Protein AF-A0A813I6F4-F1 (afdb_monomer)

Foldseek 3Di:
DDYDDDDDDDDDDDDDDDDDPPDPPPQDQQPPPVVCLQVADQAQPPPRWGKWKDQDVPGFIFGRHDVRDTDHFAFDDLVVDDPVVLVVQLVSVVVSCVVRVAACDDPRHMWMWTDDPQWTAINVSTIGGPPPDDPPPPDDDD

Organism: Polarella glacialis (NCBI:txid89957)

Radius of gyration: 21.29 Å; Cα contacts (8 Å, |Δi|>4): 191; chains: 1; bounding box: 53×27×84 Å

Secondary structure (DSSP, 8-state):
---------------------------PPPPTTTT-TTTS-SB-TTT--BEEEESSTTSPEEESSTT--EE---BPPGGGS-HHHHHHHHHHHHHHHHHTT---SSTT--EEEEEETTEEEETTS-EEE-S-----------

Sequence (142 aa):
KGGGFGQGAGGKAGGGGGKTGGGKAAARPAPPPLDKPEELRPETRETGEQVAFQASTGTPWRLVGPDAAQFRWELQDRECVSDSEKREIREMLQAYAEEFKIPLRGENSVKLALRRGDFWVSYAGGISSTGRAVAVTRADLT

Structure (mmCIF, N/CA/C/O backbone):
data_AF-A0A813I6F4-F1
#
_entry.id   AF-A0A813I6F4-F1
#
loop_
_atom_site.group_PDB
_atom_site.id
_atom_site.type_symbol
_atom_site.label_atom_id
_atom_site.label_alt_id
_atom_site.label_comp_id
_atom_site.label_asym_id
_atom_site.label_entity_id
_atom_site.label_seq_id
_atom_site.pdbx_PDB_ins_code
_atom_site.Cartn_x
_atom_site.Cartn_y
_atom_site.Cartn_z
_atom_site.occupancy
_atom_site.B_iso_or_equiv
_atom_site.auth_seq_id
_atom_site.auth_comp_id
_atom_site.auth_asym_id
_atom_site.auth_atom_id
_atom_site.pdbx_PDB_model_num
ATOM 1 N N . LYS A 1 1 ? -4.138 9.709 -67.397 1.00 40.22 1 LYS A N 1
ATOM 2 C CA . LYS A 1 1 ? -3.540 8.661 -66.530 1.00 40.22 1 LYS A CA 1
ATOM 3 C C . LYS A 1 1 ? -3.872 9.068 -65.090 1.00 40.22 1 LYS A C 1
ATOM 5 O O . LYS A 1 1 ? -3.238 9.983 -64.599 1.00 40.22 1 LYS A O 1
ATOM 10 N N . GLY A 1 2 ? -5.094 8.802 -64.617 1.00 37.66 2 GLY A N 1
ATOM 11 C CA . GLY A 1 2 ? -5.497 7.588 -63.877 1.00 37.66 2 GLY A CA 1
ATOM 12 C C . GLY A 1 2 ? -5.235 7.854 -62.386 1.00 37.66 2 GLY A C 1
ATOM 13 O O . GLY A 1 2 ? -4.071 7.944 -62.034 1.00 37.66 2 GLY A O 1
ATOM 14 N N . GLY A 1 3 ? -6.216 8.285 -61.580 1.00 35.66 3 GLY A N 1
ATOM 15 C CA . GLY A 1 3 ? -7.227 7.463 -60.872 1.00 35.66 3 GLY A CA 1
ATOM 16 C C . GLY A 1 3 ? -6.705 7.172 -59.447 1.00 35.66 3 GLY A C 1
ATOM 17 O O . GLY A 1 3 ? -5.514 6.953 -59.310 1.00 35.66 3 GLY A O 1
ATOM 18 N N . GLY A 1 4 ? -7.428 7.178 -58.327 1.00 37.62 4 GLY A N 1
ATOM 19 C CA . GLY A 1 4 ? -8.819 7.418 -57.956 1.00 37.62 4 GLY A CA 1
ATOM 20 C C . GLY A 1 4 ? -8.985 7.093 -56.445 1.00 37.62 4 GLY A C 1
ATOM 21 O O . GLY A 1 4 ? -8.211 6.307 -55.918 1.00 37.62 4 GLY A O 1
ATOM 22 N N . PHE A 1 5 ? -9.982 7.722 -55.805 1.00 40.81 5 PHE A N 1
ATOM 23 C CA . PHE A 1 5 ? -10.860 7.288 -54.686 1.00 40.81 5 PHE A CA 1
ATOM 24 C C . PHE A 1 5 ? -10.350 6.759 -53.317 1.00 40.81 5 PHE A C 1
ATOM 26 O O . PHE A 1 5 ? -9.508 5.875 -53.232 1.00 40.81 5 PHE A O 1
ATOM 33 N N . GLY A 1 6 ? -11.060 7.204 -52.258 1.00 40.53 6 GLY A N 1
ATOM 34 C CA . GLY A 1 6 ? -11.239 6.537 -50.946 1.00 40.53 6 GLY A CA 1
ATOM 35 C C . GLY A 1 6 ? -11.025 7.487 -49.753 1.00 40.53 6 GLY A C 1
ATOM 36 O O . GLY A 1 6 ? -9.895 7.657 -49.325 1.00 40.53 6 GLY A O 1
ATOM 37 N N . GLN A 1 7 ? -11.978 8.310 -49.287 1.00 44.56 7 GLN A N 1
ATOM 38 C CA . GLN A 1 7 ? -13.154 7.996 -48.441 1.00 44.56 7 GLN A CA 1
ATOM 39 C C . GLN A 1 7 ? -12.896 7.001 -47.298 1.00 44.56 7 GLN A C 1
ATOM 41 O O . GLN A 1 7 ? -12.582 5.843 -47.543 1.00 44.56 7 GLN A O 1
ATOM 46 N N . GLY A 1 8 ? -13.126 7.449 -46.055 1.00 38.22 8 GLY A N 1
ATOM 47 C CA . GLY A 1 8 ? -13.191 6.572 -44.884 1.00 38.22 8 GLY A CA 1
ATOM 48 C C . GLY A 1 8 ? -13.137 7.301 -43.542 1.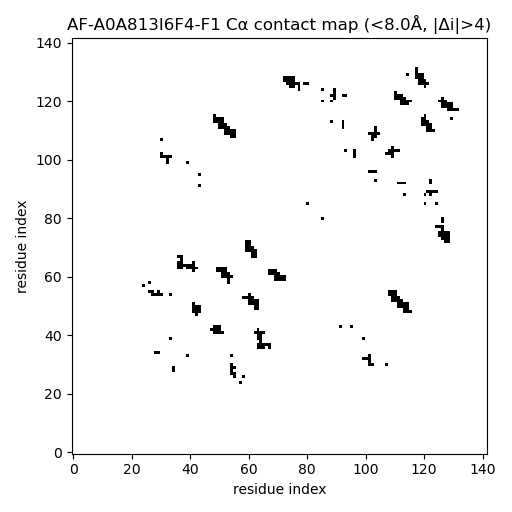00 38.22 8 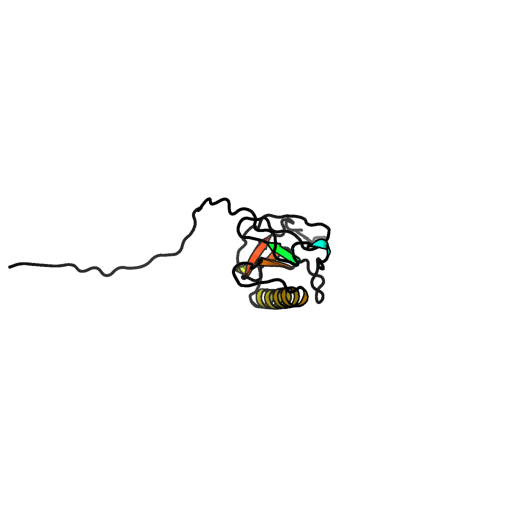GLY A C 1
ATOM 49 O O . GLY A 1 8 ? -12.122 7.257 -42.859 1.00 38.22 8 GLY A O 1
ATOM 50 N N . ALA A 1 9 ? -14.231 7.963 -43.161 1.00 47.91 9 ALA A N 1
ATOM 51 C CA . ALA A 1 9 ? -14.506 8.303 -41.767 1.00 47.91 9 ALA A CA 1
ATOM 52 C C . ALA A 1 9 ? -15.011 7.056 -41.011 1.00 47.91 9 ALA A C 1
ATOM 54 O O . ALA A 1 9 ? -15.763 6.260 -41.566 1.00 47.91 9 ALA A O 1
ATOM 55 N N . GLY A 1 10 ? -14.637 6.930 -39.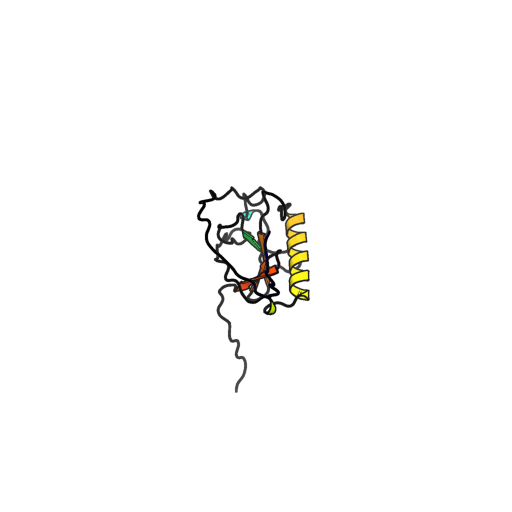737 1.00 36.81 10 GLY A N 1
ATOM 56 C CA . GLY A 1 10 ? -15.085 5.895 -38.794 1.00 36.81 10 GLY A CA 1
ATOM 57 C C . GLY A 1 10 ? -13.917 5.528 -37.875 1.00 36.81 10 GLY A C 1
ATOM 58 O O . GLY A 1 10 ? -12.834 5.246 -38.356 1.00 36.81 10 GLY A O 1
ATOM 59 N N . GLY A 1 11 ? -13.970 5.577 -36.550 1.00 34.66 11 GLY A N 1
ATOM 60 C CA . GLY A 1 11 ? -15.096 5.526 -35.640 1.00 34.66 11 GLY A CA 1
ATOM 61 C C . GLY A 1 11 ? -14.806 4.435 -34.606 1.00 34.66 11 GLY A C 1
ATOM 62 O O . GLY A 1 11 ? -14.935 3.266 -34.929 1.00 34.66 11 GLY A O 1
ATOM 63 N N . LYS A 1 12 ? -14.528 4.852 -33.361 1.00 40.44 12 LYS A N 1
ATOM 64 C CA . LYS A 1 12 ? -14.832 4.138 -32.101 1.00 40.44 12 LYS A CA 1
ATOM 65 C C . LYS A 1 12 ? -14.082 2.838 -31.725 1.00 40.44 12 LYS A C 1
ATOM 67 O O . LYS A 1 12 ? -13.586 2.094 -32.552 1.00 40.44 12 LYS A O 1
ATOM 72 N N . ALA A 1 13 ? -14.191 2.573 -30.413 1.00 37.22 13 ALA A N 1
ATOM 73 C CA . ALA A 1 13 ? -13.804 1.397 -29.616 1.00 37.22 13 ALA A CA 1
ATOM 74 C C . ALA A 1 13 ? -12.299 1.309 -29.305 1.00 37.22 13 ALA A C 1
ATOM 76 O O . ALA A 1 13 ? -11.469 1.270 -30.197 1.00 37.22 13 ALA A O 1
ATOM 77 N N . GLY A 1 14 ? -11.860 1.405 -28.048 1.00 33.97 14 GLY A N 1
ATOM 78 C CA . GLY A 1 14 ? -12.252 0.575 -26.900 1.00 33.97 14 GLY A CA 1
ATOM 79 C C . GLY A 1 14 ? -11.021 -0.289 -26.588 1.00 33.97 14 GLY A C 1
ATOM 80 O O . GLY A 1 14 ? -10.531 -0.984 -27.461 1.00 33.97 14 GLY A O 1
ATOM 81 N N . GLY A 1 15 ? -10.336 -0.133 -25.458 1.00 38.69 15 GLY A N 1
ATOM 82 C CA . GLY A 1 15 ? -10.828 -0.622 -24.176 1.00 38.69 15 GLY A CA 1
ATOM 83 C C . GLY A 1 15 ? -10.722 -2.150 -24.137 1.00 38.69 15 GLY A C 1
ATOM 84 O O . GLY A 1 15 ? -11.538 -2.828 -24.747 1.00 38.69 15 GLY A O 1
ATOM 85 N N . GLY A 1 16 ? -9.735 -2.673 -23.404 1.00 30.08 16 GLY A N 1
ATOM 86 C CA . GLY A 1 16 ? -9.524 -4.108 -23.173 1.00 30.08 16 GLY A CA 1
ATOM 87 C C . GLY A 1 16 ? -8.189 -4.580 -23.758 1.00 30.08 16 GLY A C 1
ATOM 88 O O . GLY A 1 16 ? -7.865 -4.293 -24.897 1.00 30.08 16 GLY A O 1
ATOM 89 N N . GLY A 1 17 ? -7.308 -5.261 -23.039 1.00 35.34 17 GLY A N 1
ATOM 90 C CA . GLY A 1 17 ? -7.547 -6.108 -21.884 1.00 35.34 17 GLY A CA 1
ATOM 91 C C . GLY A 1 17 ? -6.890 -7.452 -22.168 1.00 35.34 17 GLY A C 1
ATOM 92 O O . GLY A 1 17 ? -7.473 -8.278 -22.853 1.00 35.34 17 GLY A O 1
ATOM 93 N N . GLY A 1 18 ? -5.684 -7.633 -21.623 1.00 42.31 18 GLY A N 1
ATOM 94 C CA . GLY A 1 18 ? -5.067 -8.927 -21.334 1.00 42.31 18 GLY A CA 1
ATOM 95 C C . GLY A 1 18 ? -4.598 -9.774 -22.521 1.00 42.31 18 GLY A C 1
ATOM 96 O O . GLY A 1 18 ? -5.396 -10.228 -23.330 1.00 42.31 18 GLY A O 1
ATOM 97 N N . LYS A 1 19 ? -3.316 -10.159 -22.497 1.00 40.91 19 LYS A N 1
ATOM 98 C CA . LYS A 1 19 ? -2.939 -11.561 -22.241 1.00 40.91 19 LYS A CA 1
ATOM 99 C C . LYS A 1 19 ? -1.419 -11.752 -22.163 1.00 40.91 19 LYS A C 1
ATOM 101 O O . LYS A 1 19 ? -0.687 -11.526 -23.115 1.00 40.91 19 LYS A O 1
ATOM 106 N N . THR A 1 20 ? -0.996 -12.208 -20.983 1.00 41.06 20 THR A N 1
ATOM 107 C CA . THR A 1 20 ? -0.074 -13.342 -20.796 1.00 41.06 20 THR A CA 1
ATOM 108 C C . THR A 1 20 ? 1.199 -13.361 -21.644 1.00 41.06 20 THR A C 1
ATOM 110 O O . THR A 1 20 ? 1.359 -14.197 -22.528 1.00 41.06 20 THR A O 1
ATOM 113 N N . GLY A 1 21 ? 2.157 -12.509 -21.283 1.00 35.94 21 GLY A N 1
ATOM 114 C CA . GLY A 1 21 ? 3.573 -12.763 -21.535 1.00 35.94 21 GLY A CA 1
ATOM 115 C C . GLY A 1 21 ? 4.149 -13.578 -20.381 1.00 35.94 21 GLY A C 1
ATOM 116 O O . GLY A 1 21 ? 4.598 -13.016 -19.386 1.00 35.94 21 GLY A O 1
ATOM 117 N N . GLY A 1 22 ? 4.080 -14.905 -20.494 1.00 37.91 22 GLY A N 1
ATOM 118 C CA . GLY A 1 22 ? 4.741 -15.848 -19.597 1.00 37.91 22 GLY A CA 1
ATOM 119 C C . GLY A 1 22 ? 6.258 -15.772 -19.741 1.00 37.91 22 GLY A C 1
ATOM 120 O O . GLY A 1 22 ? 6.862 -16.590 -20.421 1.00 37.91 22 GLY A O 1
ATOM 121 N N . GLY A 1 23 ? 6.877 -14.797 -19.086 1.00 36.09 23 GLY A N 1
ATOM 122 C CA . GLY A 1 23 ? 8.268 -14.882 -18.672 1.00 36.09 23 GLY A CA 1
ATOM 123 C C . GLY A 1 23 ? 8.267 -15.189 -17.186 1.00 36.09 23 GLY A C 1
ATOM 124 O O . GLY A 1 23 ? 7.723 -14.406 -16.409 1.00 36.09 23 GLY A O 1
ATOM 125 N N . LYS A 1 24 ? 8.850 -16.319 -16.772 1.00 42.44 24 LYS A N 1
ATOM 126 C CA . LYS A 1 24 ? 9.261 -16.517 -15.377 1.00 42.44 24 LYS A CA 1
ATOM 127 C C . LYS A 1 24 ? 10.296 -15.434 -15.063 1.00 42.44 24 LYS A C 1
ATOM 129 O O . LYS A 1 24 ? 11.493 -15.672 -15.181 1.00 42.44 24 LYS A O 1
ATOM 134 N N . ALA A 1 25 ? 9.846 -14.228 -14.722 1.00 39.91 25 ALA A N 1
ATOM 135 C CA . ALA A 1 25 ? 10.686 -13.279 -14.028 1.00 39.91 25 ALA A CA 1
ATOM 136 C C . ALA A 1 25 ? 11.043 -13.989 -12.727 1.00 39.91 25 ALA A C 1
ATOM 138 O O . ALA A 1 25 ? 10.173 -14.216 -11.885 1.00 39.91 25 ALA A O 1
ATOM 139 N N . ALA A 1 26 ? 12.289 -14.461 -12.638 1.00 41.03 26 ALA A N 1
ATOM 140 C CA . ALA A 1 26 ? 12.855 -14.930 -11.388 1.00 41.03 26 ALA A CA 1
ATOM 141 C C . ALA A 1 26 ? 12.436 -13.918 -10.322 1.00 41.03 26 ALA A C 1
ATOM 143 O O . ALA A 1 26 ? 12.614 -12.717 -10.545 1.00 41.03 26 ALA A O 1
ATOM 144 N N . ALA A 1 27 ? 11.778 -14.391 -9.259 1.00 46.22 27 ALA A N 1
ATOM 145 C CA . ALA A 1 27 ? 11.341 -13.541 -8.165 1.00 46.22 27 ALA A CA 1
ATOM 146 C C . ALA A 1 27 ? 12.545 -12.691 -7.761 1.00 46.22 27 ALA A C 1
ATOM 148 O O . ALA A 1 27 ? 13.535 -13.226 -7.259 1.00 46.22 27 ALA A O 1
ATOM 149 N N . ARG A 1 28 ? 12.520 -11.398 -8.104 1.00 48.56 28 ARG A N 1
ATOM 150 C CA . ARG A 1 28 ? 13.612 -10.515 -7.724 1.00 48.56 28 ARG A CA 1
ATOM 151 C C . ARG A 1 28 ? 13.591 -10.475 -6.196 1.00 48.56 28 ARG A C 1
ATOM 153 O O . ARG A 1 28 ? 12.495 -10.359 -5.633 1.00 48.56 28 ARG A O 1
ATOM 160 N N . PRO A 1 29 ? 14.748 -10.636 -5.531 1.00 53.41 29 PRO A N 1
ATOM 161 C CA . PRO A 1 29 ? 14.811 -10.489 -4.085 1.00 53.41 29 PRO A CA 1
ATOM 162 C C . PRO A 1 29 ? 14.201 -9.135 -3.720 1.00 53.41 29 PRO A C 1
ATOM 164 O O . PRO A 1 29 ? 14.401 -8.147 -4.436 1.00 53.41 29 PRO A O 1
ATOM 167 N N . ALA A 1 30 ? 13.365 -9.124 -2.682 1.00 54.97 30 ALA A N 1
ATOM 168 C CA . ALA A 1 30 ? 12.702 -7.905 -2.253 1.00 54.97 30 ALA A CA 1
ATOM 169 C C . ALA A 1 30 ? 13.784 -6.860 -1.929 1.00 54.97 30 ALA A C 1
ATOM 171 O O . ALA A 1 30 ? 14.776 -7.202 -1.291 1.00 54.97 30 ALA A O 1
ATOM 172 N N . PRO A 1 31 ? 13.655 -5.609 -2.396 1.00 56.06 31 PRO A N 1
ATOM 173 C CA . PRO A 1 31 ? 14.670 -4.608 -2.117 1.00 56.06 31 PRO A CA 1
ATOM 174 C C . PRO A 1 31 ? 14.764 -4.389 -0.600 1.00 56.06 31 PRO A C 1
ATOM 176 O O . PRO A 1 31 ? 13.720 -4.345 0.062 1.00 56.06 31 PRO A O 1
ATOM 179 N N . PRO A 1 32 ? 15.970 -4.221 -0.030 1.00 54.44 32 PRO A N 1
ATOM 180 C CA . PRO A 1 32 ? 16.106 -3.813 1.363 1.00 54.44 32 PRO A CA 1
ATOM 181 C C . PRO A 1 32 ? 15.307 -2.513 1.565 1.00 54.44 32 PRO A C 1
ATOM 183 O O . PRO A 1 32 ? 15.454 -1.593 0.754 1.00 54.44 32 PRO A O 1
ATOM 186 N N . PRO A 1 33 ? 14.407 -2.448 2.565 1.00 54.78 33 PRO A N 1
ATOM 187 C CA . PRO A 1 33 ? 14.363 -3.267 3.786 1.00 54.78 33 PRO A CA 1
ATOM 188 C C . PRO A 1 33 ? 13.357 -4.432 3.795 1.00 54.78 33 PRO A C 1
ATOM 190 O O . PRO A 1 33 ? 13.223 -5.119 4.802 1.00 54.78 33 PRO A O 1
ATOM 193 N N . LEU A 1 34 ? 12.673 -4.715 2.688 1.00 56.97 34 LEU A N 1
ATOM 194 C CA . LEU A 1 34 ? 11.706 -5.822 2.603 1.00 56.97 34 LEU A CA 1
ATOM 195 C C . LEU A 1 34 ? 12.360 -7.212 2.546 1.00 56.97 34 LEU A C 1
ATOM 197 O O . LEU A 1 34 ? 11.654 -8.216 2.457 1.00 56.97 34 LEU A O 1
ATOM 201 N N . ASP A 1 35 ? 13.692 -7.264 2.612 1.00 62.84 35 ASP A N 1
ATOM 202 C CA . ASP A 1 35 ? 14.479 -8.477 2.858 1.00 62.84 35 ASP A CA 1
ATOM 203 C C . ASP A 1 35 ? 14.154 -9.084 4.241 1.00 62.84 35 ASP A C 1
ATOM 205 O O . ASP A 1 35 ? 14.225 -10.297 4.415 1.00 62.84 35 ASP A O 1
ATOM 209 N N . LYS A 1 36 ? 13.700 -8.247 5.193 1.00 62.59 36 LYS A N 1
ATOM 210 C CA . LYS A 1 36 ? 13.243 -8.641 6.536 1.00 62.59 36 LYS A CA 1
ATOM 211 C C . LYS A 1 36 ? 11.897 -7.996 6.889 1.00 62.59 36 LYS A C 1
ATOM 213 O O . LYS A 1 36 ? 11.840 -7.028 7.652 1.00 62.59 36 LYS A O 1
ATOM 218 N N . PRO A 1 37 ? 10.787 -8.497 6.332 1.00 61.69 37 PRO A N 1
ATOM 219 C CA . PRO A 1 37 ? 9.468 -7.932 6.589 1.00 61.69 37 PRO A CA 1
ATOM 220 C C . PRO A 1 37 ? 9.032 -8.059 8.058 1.00 61.69 37 PRO A C 1
ATOM 222 O O . PRO A 1 37 ? 8.144 -7.316 8.462 1.00 61.69 37 PRO A O 1
ATOM 225 N N . GLU A 1 38 ? 9.641 -8.944 8.860 1.00 62.31 38 GLU A N 1
ATOM 226 C CA . GLU A 1 38 ? 9.394 -9.036 10.306 1.00 62.31 38 GLU A CA 1
ATOM 227 C C . GLU A 1 38 ? 9.980 -7.879 11.134 1.00 62.31 38 GLU A C 1
ATOM 229 O O . GLU A 1 38 ? 9.495 -7.625 12.235 1.00 62.31 38 GLU A O 1
ATOM 234 N N . GLU A 1 39 ? 10.993 -7.162 10.627 1.00 66.94 39 GLU A N 1
ATOM 235 C CA . GLU A 1 39 ? 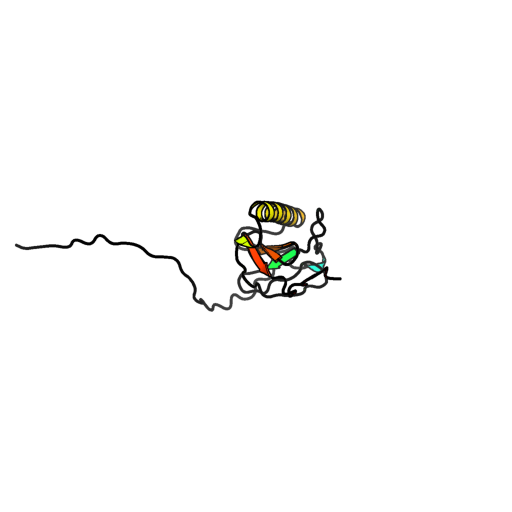11.552 -5.970 11.293 1.00 66.94 39 GLU A CA 1
ATOM 236 C C . GLU A 1 39 ? 10.696 -4.718 11.030 1.00 66.94 39 GLU A C 1
ATOM 238 O O . GLU A 1 39 ? 10.816 -3.705 11.724 1.00 66.94 39 GLU A O 1
ATOM 243 N N . LEU A 1 40 ? 9.811 -4.788 10.034 1.00 68.69 40 LEU A N 1
ATOM 244 C CA . LEU A 1 40 ? 8.872 -3.729 9.700 1.00 68.69 40 LEU A CA 1
ATOM 245 C C . LEU A 1 40 ? 7.609 -3.858 10.547 1.00 68.69 40 LEU A C 1
ATOM 247 O O . LEU A 1 40 ? 7.116 -4.955 10.822 1.00 68.69 40 LEU A O 1
ATOM 251 N N . ARG A 1 41 ? 7.032 -2.716 10.928 1.00 69.12 41 ARG A N 1
ATOM 252 C CA . ARG A 1 41 ? 5.764 -2.734 11.658 1.00 69.12 41 ARG A CA 1
ATOM 253 C C . ARG A 1 41 ? 4.655 -3.269 10.751 1.00 69.12 41 ARG A C 1
ATOM 255 O O . ARG A 1 41 ? 4.469 -2.707 9.676 1.00 69.12 41 ARG A O 1
ATOM 262 N N . PRO A 1 42 ? 3.880 -4.284 11.170 1.00 73.25 42 PRO A N 1
ATOM 263 C CA . PRO A 1 42 ? 2.761 -4.794 10.377 1.00 73.25 42 PRO A CA 1
ATOM 264 C C . PRO A 1 42 ? 1.681 -3.736 10.130 1.00 73.25 42 PRO A C 1
ATOM 266 O O . PRO A 1 42 ? 0.857 -3.904 9.236 1.00 73.25 42 PRO A O 1
ATOM 269 N N . GLU A 1 43 ? 1.681 -2.667 10.926 1.00 79.62 43 GLU A N 1
ATOM 270 C CA . GLU A 1 43 ? 0.615 -1.683 11.018 1.00 79.62 43 GLU A CA 1
ATOM 271 C C . GLU A 1 43 ? 1.142 -0.254 10.821 1.00 79.62 43 GLU A C 1
ATOM 273 O O . GLU A 1 43 ? 2.279 0.069 11.190 1.00 79.62 43 GLU A O 1
ATOM 278 N N . THR A 1 44 ? 0.307 0.624 10.266 1.00 75.12 44 THR A N 1
ATOM 279 C CA . THR A 1 44 ? 0.566 2.069 10.230 1.00 75.12 44 THR A CA 1
ATOM 280 C C . THR A 1 44 ? 0.556 2.651 11.641 1.00 75.12 44 THR A C 1
ATOM 282 O O . THR A 1 44 ? -0.286 2.319 12.473 1.00 75.12 44 THR A O 1
ATOM 285 N N . ARG A 1 45 ? 1.479 3.576 11.922 1.00 69.81 45 ARG A N 1
ATOM 286 C CA . ARG A 1 45 ? 1.590 4.208 13.246 1.00 69.81 45 ARG A CA 1
ATOM 287 C C . ARG A 1 45 ? 0.355 5.031 13.625 1.00 69.81 45 ARG A C 1
ATOM 289 O O . ARG A 1 45 ? 0.049 5.147 14.806 1.00 69.81 45 ARG A O 1
ATOM 296 N N . GLU A 1 46 ? -0.306 5.626 12.637 1.00 70.25 46 GLU A N 1
ATOM 297 C CA . GLU A 1 46 ? -1.415 6.559 12.855 1.00 70.25 46 GLU A CA 1
ATOM 298 C C . GLU A 1 46 ? -2.736 5.851 13.156 1.00 70.25 46 GLU A C 1
ATOM 300 O O . GLU A 1 46 ? -3.506 6.323 13.988 1.00 70.25 46 GLU A O 1
ATOM 305 N N . THR A 1 47 ? -2.990 4.716 12.506 1.00 72.75 47 THR A N 1
ATOM 306 C CA . THR A 1 47 ? -4.304 4.059 12.528 1.00 72.75 47 THR A CA 1
ATOM 307 C C . THR A 1 47 ? -4.264 2.608 12.997 1.00 72.75 47 THR A C 1
ATOM 309 O O . THR A 1 47 ? -5.319 2.038 13.264 1.00 72.75 47 THR A O 1
ATOM 312 N N . GLY A 1 48 ? -3.080 2.001 13.132 1.00 77.25 48 GLY A N 1
ATOM 313 C CA . GLY A 1 48 ? -2.956 0.579 13.457 1.00 77.25 48 GLY A CA 1
ATOM 314 C C . GLY A 1 48 ? -3.416 -0.330 12.312 1.00 77.25 48 GLY A C 1
ATOM 315 O O . GLY A 1 48 ? -3.806 -1.469 12.537 1.00 77.25 48 GLY A O 1
ATOM 316 N N . GLU A 1 49 ? -3.441 0.166 11.074 1.00 83.75 49 GLU A N 1
ATOM 317 C CA . GLU A 1 49 ? -3.990 -0.578 9.943 1.00 83.75 49 GLU A CA 1
ATOM 318 C C . GLU A 1 49 ? -2.935 -1.468 9.300 1.00 83.75 49 GLU A C 1
ATOM 320 O O . GLU A 1 49 ? -1.816 -1.032 9.028 1.00 83.75 49 GLU A O 1
ATOM 325 N N . GLN A 1 50 ? -3.309 -2.718 9.017 1.00 87.56 50 GLN A N 1
ATOM 326 C CA . GLN A 1 50 ? -2.387 -3.704 8.462 1.00 87.56 50 GLN A CA 1
ATOM 327 C C . GLN A 1 50 ? -1.883 -3.295 7.076 1.00 87.56 50 GLN A C 1
ATOM 329 O O . GLN A 1 50 ? -2.660 -2.907 6.201 1.00 87.56 50 GLN A O 1
ATOM 334 N N . VAL A 1 51 ? -0.584 -3.474 6.853 1.00 88.38 51 VAL A N 1
ATOM 335 C CA . VAL A 1 51 ? 0.088 -3.202 5.585 1.00 88.38 51 VAL A CA 1
ATOM 336 C C . VAL A 1 51 ? 0.461 -4.516 4.908 1.00 88.38 51 VAL A C 1
ATOM 338 O O . VAL A 1 51 ? 0.961 -5.457 5.524 1.00 88.38 51 VAL A O 1
ATOM 341 N N . ALA A 1 52 ? 0.238 -4.570 3.603 1.00 89.75 52 ALA A N 1
ATOM 342 C CA . ALA A 1 52 ? 0.678 -5.636 2.726 1.00 89.75 52 ALA A CA 1
ATOM 343 C C . ALA A 1 52 ? 1.584 -5.082 1.628 1.00 89.75 52 ALA A C 1
ATOM 345 O O . ALA A 1 52 ? 1.465 -3.926 1.216 1.00 89.75 52 ALA A O 1
ATOM 346 N N . PHE A 1 53 ? 2.465 -5.927 1.106 1.00 88.00 53 PHE A N 1
ATOM 347 C CA . PHE A 1 53 ? 3.371 -5.582 0.026 1.00 88.00 53 PHE A CA 1
ATOM 348 C C . PHE A 1 53 ? 3.421 -6.661 -1.057 1.00 88.00 53 PHE A C 1
ATOM 350 O O . PHE A 1 53 ? 3.229 -7.850 -0.809 1.00 88.00 53 PHE A O 1
ATOM 357 N N . GLN A 1 54 ? 3.720 -6.242 -2.282 1.00 87.44 54 GLN A N 1
ATOM 358 C CA . GLN A 1 54 ? 4.065 -7.117 -3.397 1.00 87.44 54 GLN A CA 1
ATOM 359 C C . GLN A 1 54 ? 5.438 -6.699 -3.927 1.00 87.44 54 GLN A C 1
ATOM 361 O O . GLN A 1 54 ? 5.569 -5.661 -4.580 1.00 87.44 54 GLN A O 1
ATOM 366 N N . ALA A 1 55 ? 6.447 -7.531 -3.649 1.00 80.94 55 ALA A N 1
ATOM 367 C CA . ALA A 1 55 ? 7.848 -7.281 -3.995 1.00 80.94 55 ALA A CA 1
ATOM 368 C C . ALA A 1 55 ? 8.100 -7.195 -5.507 1.00 80.94 55 ALA A C 1
ATOM 370 O O . ALA A 1 55 ? 9.009 -6.497 -5.945 1.00 80.94 55 ALA A O 1
ATOM 371 N N . SER A 1 56 ? 7.327 -7.913 -6.326 1.00 75.69 56 SER A N 1
ATOM 372 C CA . SER A 1 56 ? 7.447 -7.860 -7.783 1.00 75.69 56 SER A CA 1
ATOM 373 C C . SER A 1 56 ? 6.133 -8.221 -8.465 1.00 75.69 56 SER A C 1
ATOM 375 O O . SER A 1 56 ? 5.304 -8.965 -7.941 1.00 75.69 56 SER A O 1
ATOM 377 N N . THR A 1 57 ? 5.929 -7.716 -9.680 1.00 74.44 57 THR A N 1
ATOM 378 C CA . THR A 1 57 ? 4.778 -8.131 -10.489 1.00 74.44 57 THR A CA 1
ATOM 379 C C . THR A 1 57 ? 4.841 -9.640 -10.734 1.00 74.44 57 THR A C 1
ATOM 381 O O . THR A 1 57 ? 5.831 -10.146 -11.252 1.00 74.44 57 THR A O 1
ATOM 384 N N . GLY A 1 58 ? 3.781 -10.354 -10.348 1.00 74.38 58 GLY A N 1
ATOM 385 C CA . GLY A 1 58 ? 3.697 -11.814 -10.450 1.00 74.38 58 GLY A CA 1
ATOM 386 C C . GLY A 1 58 ? 4.003 -12.568 -9.151 1.00 74.38 58 GLY A C 1
ATOM 387 O O . GLY A 1 58 ? 3.749 -13.768 -9.098 1.00 74.38 58 GLY A O 1
ATOM 388 N N . THR A 1 59 ? 4.474 -11.896 -8.093 1.00 78.81 59 THR A N 1
ATOM 389 C CA . THR A 1 59 ? 4.568 -12.500 -6.753 1.00 78.81 59 THR A CA 1
ATOM 390 C C . THR A 1 59 ? 3.250 -12.328 -5.992 1.00 78.81 59 THR A C 1
ATOM 392 O O . THR A 1 59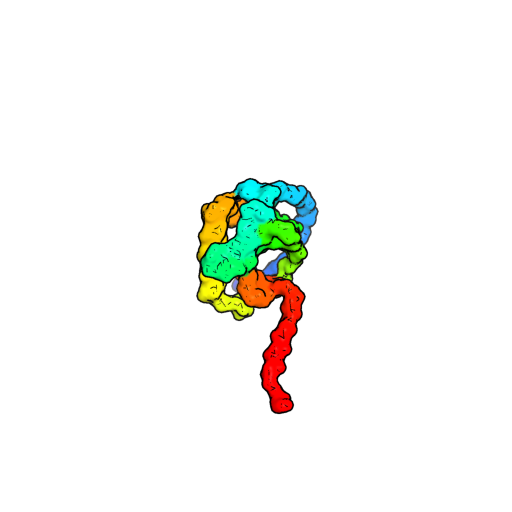 ? 2.540 -11.344 -6.220 1.00 78.81 59 THR A O 1
ATOM 395 N N . PRO A 1 60 ? 2.889 -13.242 -5.077 1.00 83.81 60 PRO A N 1
ATOM 396 C CA . PRO A 1 60 ? 1.737 -13.036 -4.202 1.00 83.81 60 PRO A CA 1
ATOM 397 C C . PRO A 1 60 ? 1.922 -11.789 -3.327 1.00 83.81 60 PRO A C 1
ATOM 399 O O . PRO A 1 60 ? 3.048 -11.336 -3.097 1.00 83.81 60 PRO A O 1
ATOM 402 N N . TRP A 1 61 ? 0.805 -11.230 -2.863 1.00 87.88 61 TRP A N 1
ATOM 403 C CA . TRP A 1 61 ? 0.829 -10.181 -1.849 1.00 87.88 61 TRP A CA 1
ATOM 404 C C . TRP A 1 61 ? 1.151 -10.807 -0.502 1.00 87.88 61 TRP A C 1
ATOM 406 O O . TRP A 1 61 ? 0.685 -11.908 -0.217 1.00 87.88 61 TRP A O 1
ATOM 416 N N . ARG A 1 62 ? 1.959 -10.126 0.305 1.00 86.75 62 ARG A N 1
ATOM 417 C CA . ARG A 1 62 ? 2.424 -10.595 1.611 1.00 86.75 62 ARG A CA 1
ATOM 418 C C . ARG A 1 62 ? 2.102 -9.554 2.667 1.00 86.75 62 ARG A C 1
ATOM 420 O O . ARG A 1 62 ? 2.291 -8.368 2.414 1.00 86.75 62 ARG A O 1
ATOM 427 N N . LEU A 1 63 ? 1.641 -9.981 3.833 1.00 85.62 63 LEU A N 1
ATOM 428 C CA . LEU A 1 63 ? 1.528 -9.102 4.989 1.00 85.62 63 LEU A CA 1
ATOM 429 C C . LEU A 1 63 ? 2.921 -8.680 5.451 1.00 85.62 63 LEU A C 1
ATOM 431 O O . LEU A 1 63 ? 3.872 -9.466 5.399 1.00 85.62 63 LEU A O 1
ATOM 435 N N . VAL A 1 64 ? 3.027 -7.431 5.885 1.00 82.38 64 VAL A N 1
ATOM 436 C CA . VAL A 1 64 ? 4.189 -6.962 6.631 1.00 82.38 64 VAL A CA 1
ATOM 437 C C . VAL A 1 64 ? 4.105 -7.508 8.061 1.00 82.38 64 VAL A C 1
ATOM 439 O O . VAL A 1 64 ? 3.008 -7.667 8.593 1.00 82.38 64 VAL A O 1
ATOM 442 N N . GLY A 1 65 ? 5.248 -7.808 8.681 1.00 74.94 65 GLY A N 1
ATOM 443 C CA . GLY A 1 65 ? 5.338 -8.342 10.037 1.00 74.94 65 GLY A CA 1
ATOM 444 C C . GLY A 1 65 ? 5.553 -9.863 10.119 1.00 74.94 65 GLY A C 1
ATOM 445 O O . GLY A 1 65 ? 5.720 -10.539 9.101 1.00 74.94 65 GLY A O 1
ATOM 446 N N . PRO A 1 66 ? 5.559 -10.416 11.347 1.00 63.66 66 PRO A N 1
ATOM 447 C CA . PRO A 1 66 ? 6.036 -11.774 11.637 1.00 63.66 66 PRO A CA 1
ATOM 448 C C . PRO A 1 66 ? 5.153 -12.890 11.067 1.00 63.66 66 PRO A C 1
ATOM 450 O O . PRO A 1 66 ? 5.627 -14.003 10.864 1.00 63.66 66 PRO A O 1
ATOM 453 N N . ASP A 1 67 ? 3.880 -12.600 10.797 1.00 65.62 67 ASP A N 1
ATOM 454 C CA . ASP A 1 67 ? 2.929 -13.584 10.271 1.00 65.62 67 ASP A CA 1
ATOM 455 C C . ASP A 1 67 ? 3.219 -13.926 8.798 1.00 65.62 67 ASP A C 1
ATOM 457 O O . ASP A 1 67 ? 2.904 -15.020 8.334 1.00 65.62 67 ASP A O 1
ATOM 461 N N . ALA A 1 68 ? 3.849 -12.998 8.057 1.00 68.69 68 ALA A N 1
ATOM 462 C CA . ALA A 1 68 ? 4.255 -13.126 6.653 1.00 68.69 68 ALA A CA 1
ATOM 463 C C . ALA A 1 68 ? 3.201 -13.762 5.714 1.00 68.69 68 ALA A C 1
ATOM 465 O O . ALA A 1 68 ? 3.559 -14.285 4.646 1.00 68.69 68 ALA A O 1
ATOM 466 N N . ALA A 1 69 ? 1.916 -13.717 6.092 1.00 80.94 69 ALA A N 1
ATOM 467 C CA . ALA A 1 69 ? 0.847 -14.401 5.386 1.00 80.94 69 ALA A CA 1
ATOM 468 C C . ALA A 1 69 ? 0.721 -13.873 3.964 1.00 80.94 69 ALA A C 1
ATOM 470 O O . ALA A 1 69 ? 0.889 -12.682 3.695 1.00 80.94 69 ALA A O 1
ATOM 471 N N . GLN A 1 70 ? 0.429 -14.781 3.039 1.00 84.44 70 GLN A N 1
ATOM 472 C CA . GLN A 1 70 ? 0.353 -14.468 1.622 1.00 84.44 70 GLN A CA 1
ATOM 473 C C . GLN A 1 70 ? -1.083 -14.594 1.135 1.00 84.44 70 GLN A C 1
ATOM 475 O O . GLN A 1 70 ? -1.786 -15.534 1.499 1.00 84.44 70 GLN A O 1
ATOM 480 N N . PHE A 1 71 ? -1.506 -13.683 0.268 1.00 83.75 71 PHE A N 1
ATOM 481 C CA . PHE A 1 71 ? -2.829 -13.721 -0.337 1.00 83.75 71 PHE A CA 1
ATOM 482 C C . PHE A 1 71 ? -2.782 -13.363 -1.821 1.00 83.75 71 PHE A C 1
ATOM 484 O O . PHE A 1 71 ? -1.810 -12.809 -2.353 1.00 83.75 71 PHE A O 1
ATOM 491 N N . ARG A 1 72 ? -3.855 -13.736 -2.519 1.00 84.44 72 ARG A N 1
ATOM 492 C CA . ARG A 1 72 ? -4.070 -13.372 -3.918 1.00 84.44 72 ARG A CA 1
ATOM 493 C C . ARG A 1 72 ? -4.872 -12.084 -3.974 1.00 84.44 72 ARG A C 1
ATOM 495 O O . ARG A 1 72 ? -5.820 -11.916 -3.222 1.00 84.44 72 ARG A O 1
ATOM 502 N N . TRP A 1 73 ? -4.487 -11.199 -4.883 1.00 86.62 73 TRP A N 1
ATOM 503 C CA . TRP A 1 73 ? -5.233 -9.974 -5.129 1.00 86.62 73 TRP A CA 1
ATOM 504 C C . TRP A 1 73 ? -6.494 -10.286 -5.927 1.00 86.62 73 TRP A C 1
ATOM 506 O O . TRP A 1 73 ? -6.405 -10.721 -7.077 1.00 86.62 73 TRP A O 1
ATOM 516 N N . GLU A 1 74 ? -7.649 -10.046 -5.329 1.00 87.75 74 GLU A N 1
ATOM 517 C CA . GLU A 1 74 ? -8.955 -10.213 -5.952 1.00 87.75 74 GLU A CA 1
ATOM 518 C C . GLU A 1 74 ? -9.472 -8.837 -6.347 1.00 87.75 74 GLU A C 1
ATOM 520 O O . GLU A 1 74 ? -10.057 -8.143 -5.526 1.00 87.75 74 GLU A O 1
ATOM 525 N N . LEU A 1 75 ? -9.202 -8.407 -7.582 1.00 87.00 75 LEU A N 1
ATOM 526 C CA . LEU A 1 75 ? -9.553 -7.059 -8.030 1.00 87.00 75 LEU A CA 1
ATOM 527 C C . LEU A 1 75 ? -11.062 -6.807 -7.884 1.00 87.00 75 LEU A C 1
ATOM 529 O O . LEU A 1 75 ? -11.861 -7.453 -8.559 1.00 87.00 75 LEU A O 1
ATOM 533 N N . GLN A 1 76 ? -11.412 -5.844 -7.034 1.00 89.25 76 GLN A N 1
ATOM 534 C CA . GLN A 1 76 ? -12.777 -5.365 -6.840 1.00 89.25 76 GLN A CA 1
ATOM 535 C C . GLN A 1 76 ? -13.026 -4.074 -7.620 1.00 89.25 76 GLN A C 1
ATOM 537 O O . GLN A 1 76 ? -12.093 -3.451 -8.147 1.00 89.25 76 GLN A O 1
ATOM 542 N N . ASP A 1 77 ? -14.296 -3.676 -7.679 1.00 85.44 77 ASP A N 1
ATOM 543 C CA . ASP A 1 77 ? -14.684 -2.413 -8.288 1.00 85.44 77 ASP A CA 1
ATOM 544 C C . ASP A 1 77 ? -14.048 -1.224 -7.551 1.00 85.44 77 ASP A C 1
ATOM 546 O O . ASP A 1 77 ? -13.864 -1.235 -6.331 1.00 85.44 77 ASP A O 1
ATOM 550 N N . ARG A 1 78 ? -13.688 -0.182 -8.304 1.00 80.94 78 ARG A N 1
ATOM 551 C CA . ARG A 1 78 ? -13.077 1.029 -7.746 1.00 80.94 78 ARG A CA 1
ATOM 552 C C . ARG A 1 78 ? -14.072 1.837 -6.925 1.00 80.94 78 ARG A C 1
ATOM 554 O O . ARG A 1 78 ? -13.630 2.636 -6.108 1.00 80.94 78 ARG A O 1
ATOM 561 N N . GLU A 1 79 ? -15.368 1.648 -7.128 1.00 84.94 79 GLU A N 1
ATOM 562 C CA . GLU A 1 79 ? -16.430 2.344 -6.402 1.00 84.94 79 GLU A CA 1
ATOM 563 C C . GLU A 1 79 ? -16.660 1.771 -4.992 1.00 84.94 79 GLU A C 1
ATOM 565 O O . GLU A 1 79 ? -17.323 2.408 -4.179 1.00 84.94 79 GLU A O 1
ATOM 570 N N . CYS A 1 80 ? -16.055 0.621 -4.651 1.00 84.44 80 CYS A N 1
ATOM 571 C CA . CYS A 1 80 ? -16.150 0.031 -3.309 1.00 84.44 80 CYS A CA 1
ATOM 572 C C . CYS A 1 80 ? -15.525 0.899 -2.205 1.00 84.44 80 CYS A C 1
ATOM 574 O O . CYS A 1 80 ? -15.868 0.738 -1.038 1.00 84.44 80 CYS A O 1
ATOM 576 N N . VAL A 1 81 ? -14.601 1.796 -2.561 1.00 85.44 81 VAL A N 1
ATOM 577 C CA . VAL A 1 81 ? -13.948 2.727 -1.632 1.00 85.44 81 VAL A CA 1
ATOM 578 C C . VAL A 1 81 ? -14.008 4.129 -2.228 1.00 85.44 81 VAL A C 1
ATOM 580 O O . VAL A 1 81 ? -13.674 4.331 -3.400 1.00 85.44 81 VAL A O 1
ATOM 583 N N . SER A 1 82 ? -14.416 5.105 -1.417 1.00 88.44 82 SER A N 1
ATOM 584 C CA . SER A 1 82 ? -14.525 6.502 -1.847 1.00 88.44 82 SER A CA 1
ATOM 585 C C . SER A 1 82 ? -13.167 7.079 -2.267 1.00 88.44 82 SER A C 1
ATOM 587 O O . SER A 1 82 ? -12.116 6.662 -1.779 1.00 88.44 82 SER A O 1
ATOM 589 N N . ASP A 1 83 ? -13.156 8.057 -3.174 1.00 87.50 83 ASP A N 1
ATOM 590 C CA . ASP A 1 83 ? -11.896 8.674 -3.614 1.00 87.50 83 ASP A CA 1
ATOM 591 C C . ASP A 1 83 ? -11.177 9.442 -2.497 1.00 87.50 83 ASP A C 1
ATOM 593 O O . ASP A 1 83 ? -9.945 9.461 -2.475 1.00 87.50 83 ASP A O 1
ATOM 597 N N . SER A 1 84 ? -11.925 10.011 -1.545 1.00 89.06 84 SER A N 1
ATOM 598 C CA . SER A 1 84 ? -11.364 10.612 -0.329 1.00 89.06 84 SER A CA 1
ATOM 599 C C . SER A 1 84 ? -10.600 9.572 0.487 1.00 89.06 84 SER A C 1
ATOM 601 O O . SER A 1 84 ? -9.428 9.773 0.788 1.00 89.06 84 SER A O 1
ATOM 603 N N . GLU A 1 85 ? -11.210 8.411 0.730 1.00 87.19 85 GLU A N 1
ATOM 604 C CA . GLU A 1 85 ? -10.577 7.353 1.516 1.00 87.19 85 GLU A CA 1
ATOM 605 C C . GLU A 1 85 ? -9.373 6.741 0.782 1.00 87.19 85 GLU A C 1
ATOM 607 O O . GLU A 1 85 ? -8.322 6.519 1.378 1.00 87.19 85 GLU A O 1
ATOM 612 N N . LYS A 1 86 ? -9.444 6.563 -0.545 1.00 87.94 86 LYS A N 1
ATOM 613 C CA . LYS A 1 86 ? -8.270 6.159 -1.343 1.00 87.94 86 LYS A CA 1
ATOM 614 C C . LYS A 1 86 ? -7.121 7.157 -1.229 1.00 87.94 86 LYS A C 1
ATOM 616 O O . LYS A 1 86 ? -5.958 6.749 -1.259 1.00 87.94 86 LYS A O 1
ATOM 621 N N . ARG A 1 87 ? -7.428 8.455 -1.171 1.00 90.44 87 ARG A N 1
ATOM 622 C CA . ARG A 1 87 ? -6.422 9.507 -1.020 1.00 90.44 87 ARG A CA 1
ATOM 623 C C . ARG A 1 87 ? -5.771 9.433 0.359 1.00 90.44 87 ARG A C 1
ATOM 625 O O . ARG A 1 87 ? -4.547 9.391 0.410 1.00 90.44 87 ARG A O 1
ATOM 632 N N . GLU A 1 88 ? -6.561 9.324 1.424 1.00 90.06 88 GLU A N 1
ATOM 633 C CA . GLU A 1 88 ? -6.052 9.149 2.791 1.00 90.06 88 GLU A CA 1
ATOM 634 C C . GLU A 1 88 ? -5.155 7.909 2.889 1.00 90.06 88 GLU A C 1
ATOM 636 O O . GLU A 1 88 ? -4.021 7.983 3.357 1.00 90.06 88 GLU A O 1
ATOM 641 N N . ILE A 1 89 ? -5.607 6.778 2.339 1.00 90.00 89 ILE A N 1
ATOM 642 C CA . ILE A 1 89 ? -4.819 5.541 2.293 1.00 90.00 89 ILE A CA 1
ATOM 643 C C . ILE A 1 89 ? -3.516 5.735 1.521 1.00 90.00 89 ILE A C 1
ATOM 645 O O . ILE A 1 89 ? -2.469 5.233 1.931 1.00 90.00 89 ILE A O 1
ATOM 649 N N . ARG A 1 90 ? -3.543 6.463 0.403 1.00 90.38 90 ARG A N 1
ATOM 650 C CA . ARG A 1 90 ? -2.330 6.756 -0.361 1.00 90.38 90 ARG A CA 1
ATOM 651 C C . ARG A 1 90 ? -1.334 7.571 0.462 1.00 90.38 90 ARG A C 1
ATOM 653 O O . ARG A 1 90 ? -0.147 7.262 0.400 1.00 90.38 90 ARG A O 1
ATOM 660 N N . GLU A 1 91 ? -1.798 8.583 1.189 1.00 90.94 91 GLU A N 1
ATOM 661 C CA . GLU A 1 91 ? -0.957 9.416 2.058 1.00 90.94 91 GLU A CA 1
ATOM 662 C C . GLU A 1 91 ? -0.355 8.577 3.195 1.00 90.94 91 GLU A C 1
ATOM 664 O O . GLU A 1 91 ? 0.858 8.617 3.398 1.00 90.94 91 GLU A O 1
ATOM 669 N N . MET A 1 92 ? -1.148 7.704 3.826 1.00 89.25 92 MET A N 1
ATOM 670 C CA . MET A 1 92 ? -0.664 6.771 4.853 1.00 89.25 92 MET A CA 1
ATOM 671 C C . MET A 1 92 ? 0.375 5.781 4.309 1.00 89.25 92 MET A C 1
ATOM 673 O O . MET A 1 92 ? 1.430 5.581 4.910 1.00 89.25 92 MET A O 1
ATOM 677 N N . LEU A 1 93 ? 0.119 5.178 3.145 1.00 89.25 93 LEU A N 1
ATOM 678 C CA . LEU A 1 93 ? 1.065 4.264 2.496 1.00 89.25 93 LEU A CA 1
ATOM 679 C C . LEU A 1 93 ? 2.346 4.973 2.056 1.00 89.25 93 LEU A C 1
ATOM 681 O O . LEU A 1 93 ? 3.418 4.368 2.078 1.00 89.25 93 LEU A O 1
ATOM 685 N N . GLN A 1 94 ? 2.246 6.239 1.653 1.00 89.94 94 GLN A N 1
ATOM 686 C CA . GLN A 1 94 ? 3.404 7.056 1.333 1.00 89.94 94 GLN A CA 1
ATOM 687 C C . GLN A 1 94 ? 4.237 7.332 2.587 1.00 89.94 94 GLN A C 1
ATOM 689 O O . GLN A 1 94 ? 5.429 7.040 2.577 1.00 89.94 94 GLN A O 1
ATOM 694 N N . ALA A 1 95 ? 3.618 7.813 3.667 1.00 88.19 95 ALA A N 1
ATOM 695 C CA . ALA A 1 95 ? 4.304 8.071 4.930 1.00 88.19 95 ALA A CA 1
ATOM 696 C C . ALA A 1 95 ? 4.971 6.802 5.478 1.00 88.19 95 ALA A C 1
ATOM 698 O O . ALA A 1 95 ? 6.133 6.833 5.879 1.00 88.19 95 ALA A O 1
ATOM 699 N N . TYR A 1 96 ? 4.275 5.663 5.407 1.00 86.81 96 TYR A N 1
ATOM 700 C CA . TYR A 1 96 ? 4.822 4.361 5.775 1.00 86.81 96 TYR A CA 1
ATOM 701 C C . TYR A 1 96 ? 6.049 4.002 4.924 1.00 86.81 96 TYR A C 1
ATOM 703 O O . TYR A 1 96 ? 7.098 3.627 5.447 1.00 86.81 96 TYR A O 1
ATOM 711 N N . ALA A 1 97 ? 5.960 4.156 3.602 1.00 87.62 97 ALA A N 1
ATOM 712 C CA . ALA A 1 97 ? 7.094 3.900 2.727 1.00 87.62 97 ALA A CA 1
ATOM 713 C C . ALA A 1 97 ? 8.273 4.849 2.992 1.00 87.62 97 ALA A C 1
ATOM 715 O O . ALA A 1 97 ? 9.420 4.421 2.920 1.00 87.62 97 ALA A O 1
ATOM 716 N N . GLU A 1 98 ? 8.024 6.116 3.323 1.00 86.94 98 GLU A N 1
ATOM 717 C CA . GLU A 1 98 ? 9.068 7.088 3.657 1.00 86.94 98 GLU A CA 1
ATOM 718 C C . GLU A 1 98 ? 9.727 6.808 5.020 1.00 86.94 98 GLU A C 1
ATOM 720 O O . GLU A 1 98 ? 10.956 6.932 5.125 1.00 86.94 98 GLU A O 1
ATOM 725 N N . GLU A 1 99 ? 8.944 6.383 6.024 1.00 84.50 99 GLU A N 1
ATOM 726 C CA . GLU A 1 99 ? 9.414 5.950 7.354 1.00 84.50 99 GLU A CA 1
ATOM 727 C C . GLU A 1 99 ? 10.364 4.757 7.215 1.00 84.50 99 GLU A C 1
ATOM 729 O O . GLU A 1 99 ? 11.481 4.782 7.734 1.00 84.50 99 GLU A O 1
ATOM 734 N N . PHE A 1 100 ? 9.961 3.754 6.435 1.00 81.44 100 PHE A N 1
ATOM 735 C CA . PHE A 1 100 ? 10.724 2.523 6.246 1.00 81.44 100 PHE A CA 1
ATOM 736 C C . PHE A 1 100 ? 11.620 2.530 5.003 1.00 81.44 100 PHE A C 1
ATOM 738 O O . PHE A 1 100 ? 12.168 1.496 4.654 1.00 81.44 100 PHE A O 1
ATOM 745 N N . LYS A 1 101 ? 11.794 3.664 4.312 1.00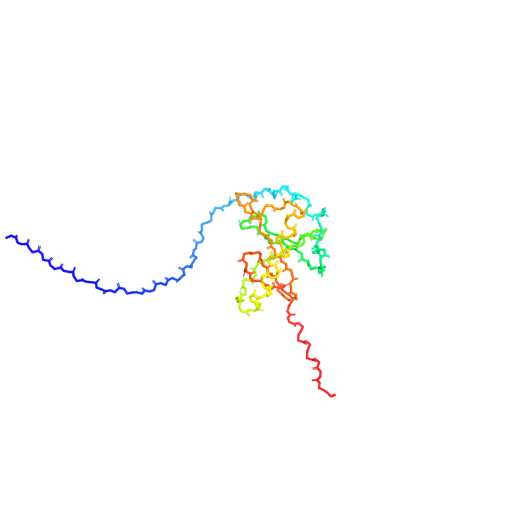 82.25 101 LYS A N 1
ATOM 746 C CA . LYS A 1 101 ? 12.612 3.777 3.082 1.00 82.25 101 LYS A CA 1
ATOM 747 C C . LYS A 1 101 ? 12.265 2.743 1.996 1.00 82.25 101 LYS A C 1
ATOM 749 O O . LYS A 1 101 ? 13.136 2.295 1.252 1.00 82.25 101 LYS A O 1
ATOM 754 N N . ILE A 1 102 ? 10.990 2.385 1.874 1.00 84.50 102 ILE A N 1
ATOM 755 C CA . ILE A 1 102 ? 10.497 1.454 0.860 1.00 84.50 102 ILE A CA 1
ATOM 756 C C . ILE A 1 102 ? 10.382 2.190 -0.484 1.00 84.50 102 ILE A C 1
ATOM 758 O O . ILE A 1 102 ? 9.658 3.184 -0.591 1.00 84.50 102 ILE A O 1
ATOM 762 N N . PRO A 1 103 ? 11.045 1.714 -1.550 1.00 81.94 103 PRO A N 1
ATOM 763 C CA . PRO A 1 103 ? 10.930 2.330 -2.864 1.00 81.94 103 PRO A CA 1
ATOM 764 C C . PRO A 1 103 ? 9.541 2.071 -3.469 1.00 81.94 103 PRO A C 1
ATOM 766 O O . PRO A 1 103 ? 9.233 0.963 -3.898 1.00 81.94 103 PRO A O 1
ATOM 769 N N . LEU A 1 104 ? 8.698 3.104 -3.564 1.00 82.12 104 LEU A N 1
ATOM 770 C CA . LEU A 1 104 ? 7.397 3.026 -4.257 1.00 82.12 104 LEU A CA 1
ATOM 771 C C . LEU A 1 104 ? 7.490 3.261 -5.773 1.00 82.12 104 LEU A C 1
ATOM 773 O O . LEU A 1 104 ? 6.516 3.057 -6.497 1.00 82.12 104 LEU A O 1
ATOM 777 N N . ARG A 1 105 ? 8.639 3.738 -6.269 1.00 77.62 105 ARG A N 1
ATOM 778 C CA . ARG A 1 105 ? 8.870 4.091 -7.681 1.00 77.62 105 ARG A CA 1
ATOM 779 C C . ARG A 1 105 ? 10.256 3.633 -8.140 1.00 77.62 105 ARG A C 1
ATOM 781 O O . ARG A 1 105 ? 11.164 3.498 -7.327 1.00 77.62 105 ARG A O 1
ATOM 788 N N . GLY A 1 106 ? 10.402 3.405 -9.446 1.00 74.06 106 GLY A N 1
ATOM 789 C CA . GLY A 1 106 ? 11.648 2.953 -10.076 1.00 74.06 106 GLY A CA 1
ATOM 790 C C . GLY A 1 106 ? 11.695 1.448 -10.358 1.00 74.06 106 GLY A C 1
ATOM 791 O O . GLY A 1 106 ? 10.712 0.730 -10.170 1.00 74.06 106 GLY A O 1
ATOM 792 N N . GLU A 1 107 ? 12.847 0.969 -10.826 1.00 68.44 107 GLU A N 1
ATOM 793 C CA . GLU A 1 107 ? 13.054 -0.429 -11.249 1.00 68.44 107 GLU A CA 1
ATOM 794 C C . GLU A 1 107 ? 12.962 -1.448 -10.104 1.00 68.44 107 GLU A C 1
ATOM 796 O O . GLU A 1 107 ? 12.674 -2.619 -10.344 1.00 68.44 107 GLU A O 1
ATOM 801 N N . ASN A 1 108 ? 13.154 -0.991 -8.864 1.00 69.75 108 ASN A N 1
ATOM 802 C CA . ASN A 1 108 ? 13.009 -1.785 -7.644 1.00 69.75 108 ASN A CA 1
ATOM 803 C C . ASN A 1 108 ? 11.749 -1.390 -6.860 1.00 69.75 108 ASN A C 1
ATOM 805 O O . ASN A 1 108 ? 11.724 -1.500 -5.640 1.00 69.75 108 ASN A O 1
ATOM 809 N N . SER A 1 109 ? 10.727 -0.858 -7.536 1.00 80.25 109 SER A N 1
ATOM 810 C CA . SER A 1 109 ? 9.504 -0.433 -6.856 1.00 80.25 109 SER A CA 1
ATOM 811 C C . SER A 1 109 ? 8.701 -1.609 -6.316 1.00 80.25 109 SER A C 1
ATOM 813 O O . SER A 1 109 ? 8.462 -2.601 -7.005 1.00 80.25 109 SER A O 1
ATOM 815 N N . VAL A 1 110 ? 8.231 -1.452 -5.085 1.00 84.56 110 VAL A N 1
ATOM 816 C CA . VAL A 1 110 ? 7.321 -2.381 -4.425 1.00 84.56 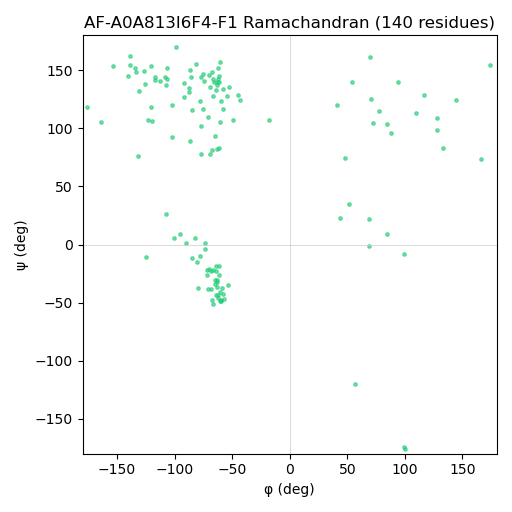110 VAL A CA 1
ATOM 817 C C . VAL A 1 110 ? 5.940 -1.756 -4.365 1.00 84.56 110 VAL A C 1
ATOM 819 O O . VAL A 1 110 ? 5.780 -0.554 -4.150 1.00 84.56 110 VAL A O 1
ATOM 822 N N . LYS A 1 111 ? 4.915 -2.584 -4.553 1.00 89.38 111 LYS A N 1
ATOM 823 C CA . LYS A 1 111 ? 3.537 -2.146 -4.342 1.00 89.38 111 LYS A CA 1
ATOM 824 C C . LYS A 1 111 ? 3.176 -2.350 -2.884 1.00 89.38 111 LYS A C 1
ATOM 826 O O . LYS A 1 111 ? 3.364 -3.446 -2.368 1.00 89.38 111 LYS A O 1
ATOM 831 N N . LEU A 1 112 ? 2.615 -1.323 -2.264 1.00 90.88 112 LEU A N 1
ATOM 832 C CA . LEU A 1 112 ? 2.031 -1.409 -0.933 1.00 90.88 112 LEU A CA 1
ATOM 833 C C . LEU A 1 112 ? 0.509 -1.363 -1.013 1.00 90.88 112 LEU A C 1
ATOM 835 O O . LEU A 1 112 ? -0.052 -0.768 -1.939 1.00 90.88 112 LEU A O 1
ATOM 839 N N . ALA A 1 113 ? -0.134 -1.984 -0.035 1.00 91.81 113 ALA A N 1
ATOM 840 C CA . ALA A 1 113 ? -1.562 -1.921 0.196 1.00 91.81 113 ALA A CA 1
ATOM 841 C C . ALA A 1 113 ? -1.858 -1.835 1.687 1.00 91.81 113 ALA A C 1
ATOM 843 O O . ALA A 1 113 ? -1.155 -2.429 2.496 1.00 91.81 113 ALA A O 1
ATOM 844 N N . LEU A 1 114 ? -2.905 -1.097 2.026 1.00 91.62 114 LEU A N 1
ATOM 845 C CA . LEU A 1 114 ? -3.405 -0.953 3.382 1.00 91.62 114 LEU A CA 1
ATOM 846 C C . LEU A 1 114 ? -4.719 -1.710 3.513 1.00 91.62 114 LEU A C 1
ATOM 848 O O . LEU A 1 114 ? -5.522 -1.722 2.575 1.00 91.62 114 LEU A O 1
ATOM 852 N N . ARG A 1 115 ? -4.950 -2.319 4.670 1.00 90.00 115 ARG A N 1
ATOM 853 C CA . AR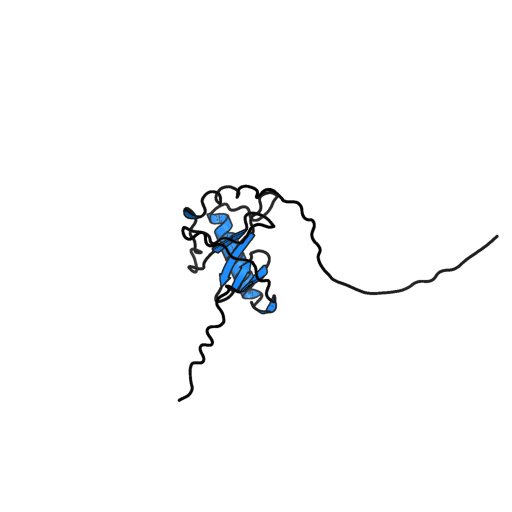G A 1 115 ? -6.241 -2.896 5.015 1.00 90.00 115 ARG A CA 1
ATOM 854 C C . ARG A 1 115 ? -7.150 -1.825 5.600 1.00 90.00 115 ARG A C 1
ATOM 856 O O . ARG A 1 115 ? -6.890 -1.348 6.697 1.00 90.00 115 ARG A O 1
ATOM 863 N N . ARG A 1 116 ? -8.244 -1.525 4.903 1.00 86.38 116 ARG A N 1
ATOM 864 C CA . ARG A 1 116 ? -9.315 -0.636 5.360 1.00 86.38 116 ARG A CA 1
ATOM 865 C C . ARG A 1 116 ? -10.620 -1.425 5.406 1.00 86.38 116 ARG A C 1
ATOM 867 O O . ARG A 1 116 ? -11.174 -1.784 4.367 1.00 86.38 116 ARG A O 1
ATOM 874 N N . GLY A 1 117 ? -11.079 -1.749 6.614 1.00 85.75 117 GLY A N 1
ATOM 875 C CA . GLY A 1 117 ? -12.244 -2.616 6.815 1.00 85.75 117 GLY A CA 1
ATOM 876 C C . GLY A 1 117 ? -12.068 -3.983 6.143 1.00 85.75 117 GLY A C 1
ATOM 877 O O . GLY A 1 117 ? -11.124 -4.725 6.441 1.00 85.75 117 GLY A O 1
ATOM 878 N N . ASP A 1 118 ? -12.967 -4.299 5.211 1.00 86.00 118 ASP A N 1
ATOM 879 C CA . ASP A 1 118 ? -12.976 -5.560 4.461 1.00 86.00 118 ASP A CA 1
ATOM 880 C C . ASP A 1 118 ? -12.171 -5.513 3.153 1.00 86.00 118 ASP A C 1
ATOM 882 O O . ASP A 1 118 ? -12.085 -6.525 2.444 1.00 86.00 118 ASP A O 1
ATOM 886 N N . PHE A 1 119 ? -11.532 -4.379 2.850 1.00 90.25 119 PHE A N 1
ATOM 887 C CA . PHE A 1 119 ? -10.798 -4.161 1.611 1.00 90.25 119 PHE A CA 1
ATOM 888 C C . PHE A 1 119 ? -9.303 -3.925 1.836 1.00 90.25 119 PHE A C 1
ATOM 890 O O . PHE A 1 119 ? -8.864 -3.271 2.777 1.00 90.25 119 PHE A O 1
ATOM 897 N N . TRP A 1 120 ? -8.508 -4.434 0.905 1.00 91.94 120 TRP A N 1
ATOM 898 C CA . TRP A 1 120 ? -7.138 -4.029 0.658 1.00 91.94 120 TRP A CA 1
ATOM 899 C C . TRP A 1 120 ? -7.133 -2.929 -0.390 1.00 91.94 120 TRP A C 1
ATOM 901 O O . TRP A 1 120 ? -7.658 -3.113 -1.486 1.00 91.94 120 TRP A O 1
ATOM 911 N N . VAL A 1 121 ? -6.487 -1.810 -0.095 1.00 92.12 121 VAL A N 1
ATOM 912 C CA . VAL A 1 121 ? -6.362 -0.690 -1.027 1.00 92.12 121 VAL A CA 1
ATOM 913 C C . VAL A 1 121 ? -4.889 -0.428 -1.277 1.00 92.12 121 VAL A C 1
ATOM 915 O O . VAL A 1 121 ? -4.126 -0.123 -0.367 1.00 92.12 121 VAL A O 1
ATOM 918 N N . SER A 1 122 ? -4.474 -0.579 -2.529 1.00 92.12 122 SER A N 1
ATOM 919 C CA . SER A 1 122 ? -3.088 -0.369 -2.948 1.00 92.12 122 SER A CA 1
ATOM 920 C C . SER A 1 122 ? -2.764 1.109 -3.163 1.00 92.12 122 SER A C 1
ATOM 922 O O . SER A 1 122 ? -3.631 1.894 -3.541 1.00 92.12 122 SER A O 1
ATOM 924 N N . TYR A 1 123 ? -1.485 1.479 -3.048 1.00 89.88 123 TYR A N 1
ATOM 925 C CA . TYR A 1 123 ? -0.994 2.834 -3.350 1.00 89.88 123 TYR A CA 1
ATOM 926 C C . TYR A 1 123 ? -1.384 3.306 -4.769 1.00 89.88 123 TYR A C 1
ATOM 928 O O . TYR A 1 123 ? -1.718 4.474 -5.002 1.00 89.88 123 TYR A O 1
ATOM 936 N N . ALA A 1 124 ? -1.412 2.367 -5.723 1.00 87.19 124 ALA A N 1
ATOM 937 C CA . ALA A 1 124 ? -1.839 2.597 -7.104 1.00 87.19 124 ALA A CA 1
ATOM 938 C C . ALA A 1 124 ? -3.367 2.766 -7.270 1.00 87.19 124 ALA A C 1
ATOM 940 O O . ALA A 1 124 ? -3.829 3.040 -8.375 1.00 87.19 124 ALA A O 1
ATOM 941 N N . GLY A 1 125 ? -4.153 2.617 -6.199 1.00 85.69 125 GLY A N 1
ATOM 942 C CA . GLY A 1 125 ? -5.612 2.758 -6.193 1.00 85.69 125 GLY A CA 1
ATOM 943 C C . GLY A 1 125 ? -6.384 1.502 -6.609 1.00 85.69 125 GLY A C 1
ATOM 944 O O . GLY A 1 125 ? -7.590 1.570 -6.821 1.00 85.69 125 GLY A O 1
ATOM 945 N N . GLY A 1 126 ? -5.715 0.356 -6.757 1.00 89.44 126 GLY A N 1
ATOM 946 C CA . GLY A 1 126 ? -6.397 -0.932 -6.883 1.00 89.44 126 GLY A CA 1
ATOM 947 C C . GLY A 1 126 ? -7.033 -1.333 -5.556 1.00 89.44 126 GLY A C 1
ATOM 948 O O . GLY A 1 126 ? -6.431 -1.083 -4.510 1.00 89.44 126 GLY A O 1
ATOM 949 N N . ILE A 1 127 ? -8.186 -1.998 -5.616 1.00 90.50 127 ILE A N 1
ATOM 950 C CA . ILE A 1 127 ? -8.923 -2.511 -4.455 1.00 90.50 127 ILE A CA 1
ATOM 951 C C . ILE A 1 127 ? -8.989 -4.037 -4.548 1.00 90.50 127 ILE A C 1
ATOM 953 O O . ILE A 1 127 ? -9.128 -4.581 -5.646 1.00 90.50 127 ILE A O 1
ATOM 957 N N . SER A 1 128 ? -8.857 -4.721 -3.416 1.00 89.69 128 SER A N 1
ATOM 958 C CA . SER A 1 128 ? -9.082 -6.157 -3.287 1.00 89.69 128 SER A CA 1
ATOM 959 C C . SER A 1 128 ? -9.922 -6.471 -2.067 1.00 89.69 128 SER A C 1
ATOM 961 O O . SER A 1 128 ? -9.828 -5.790 -1.057 1.00 89.69 128 SER A O 1
ATOM 963 N N . SER A 1 129 ? -10.717 -7.530 -2.126 1.00 87.81 129 SER A N 1
ATOM 964 C CA . SER A 1 129 ? -11.348 -8.100 -0.935 1.00 87.81 129 SER A CA 1
ATOM 965 C C . SER A 1 129 ? -10.289 -8.718 -0.018 1.00 87.81 129 SER A C 1
ATOM 967 O O . SER A 1 129 ? -9.266 -9.220 -0.485 1.00 87.81 129 SER A O 1
ATOM 969 N N . THR A 1 130 ? -10.523 -8.694 1.294 1.00 80.38 130 THR A N 1
ATOM 970 C CA . THR A 1 130 ? -9.663 -9.355 2.299 1.00 80.38 130 THR A CA 1
ATOM 971 C C . THR A 1 130 ? -9.966 -10.851 2.461 1.00 80.38 130 THR A C 1
ATOM 973 O O . THR A 1 130 ? -9.404 -11.501 3.340 1.00 80.38 130 THR A O 1
ATOM 976 N N . GLY A 1 131 ? -10.857 -11.418 1.638 1.00 65.50 131 GLY A N 1
ATOM 977 C CA . GLY A 1 131 ? -11.272 -12.824 1.713 1.00 65.50 131 GLY A CA 1
ATOM 978 C C . GLY A 1 131 ? -12.095 -13.175 2.957 1.00 65.50 131 GLY A C 1
ATOM 979 O O . GLY A 1 131 ? -12.555 -14.309 3.088 1.00 65.50 131 GLY A O 1
ATOM 980 N N . ARG A 1 132 ? -12.347 -12.217 3.861 1.00 50.16 132 ARG A N 1
ATOM 981 C CA . ARG A 1 132 ? -13.381 -12.373 4.877 1.00 50.16 132 ARG A CA 1
ATOM 982 C C . ARG A 1 132 ? -14.714 -12.135 4.185 1.00 50.16 132 ARG A C 1
ATOM 984 O O . ARG A 1 132 ? -15.074 -11.007 3.865 1.00 50.16 132 ARG A O 1
ATOM 991 N N . ALA A 1 133 ? -15.408 -13.230 3.892 1.00 38.59 133 ALA A N 1
ATOM 992 C CA . ALA A 1 133 ? -16.822 -13.184 3.580 1.00 38.59 133 ALA A CA 1
ATOM 993 C C . ALA A 1 133 ? -17.505 -12.273 4.604 1.00 38.59 133 ALA A C 1
ATOM 995 O O . ALA A 1 133 ? -17.288 -12.424 5.808 1.00 38.59 133 ALA A O 1
ATOM 996 N N . VAL A 1 134 ? -18.271 -11.324 4.073 1.00 39.25 134 VAL A N 1
ATOM 997 C CA . VAL A 1 134 ? -19.269 -10.497 4.742 1.00 39.25 134 VAL A CA 1
ATOM 998 C C . VAL A 1 134 ? -19.682 -11.134 6.068 1.00 39.25 134 VAL A C 1
ATOM 1000 O O . VAL A 1 134 ? -20.410 -12.131 6.091 1.00 39.25 134 VAL A O 1
ATOM 1003 N N . ALA A 1 135 ? -19.247 -10.556 7.187 1.00 41.22 135 ALA A N 1
ATOM 1004 C CA . ALA A 1 135 ? -20.087 -10.636 8.362 1.00 41.22 135 ALA A CA 1
ATOM 1005 C C . ALA A 1 135 ? -21.328 -9.830 7.983 1.00 41.22 135 ALA A C 1
ATOM 1007 O O . ALA A 1 135 ? -21.351 -8.608 8.093 1.00 41.22 135 ALA A O 1
ATOM 1008 N N . VAL A 1 136 ? -22.350 -10.51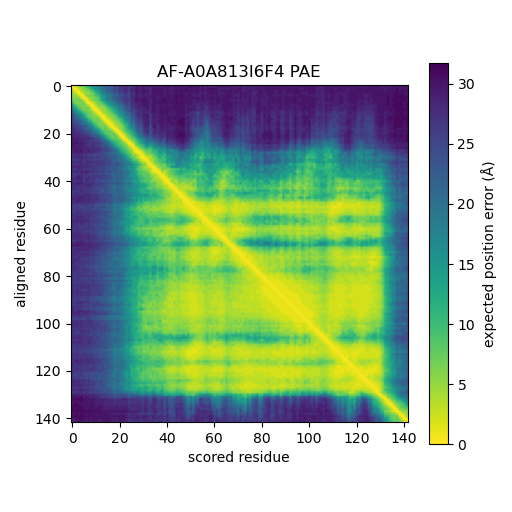4 7.465 1.00 44.44 136 VAL A N 1
ATOM 1009 C CA . VAL A 1 136 ? -23.715 -10.012 7.549 1.00 44.44 136 VAL A CA 1
ATOM 1010 C C . VAL A 1 136 ? -24.018 -9.973 9.043 1.00 44.44 136 VAL A C 1
ATOM 1012 O O . VAL A 1 136 ? -24.600 -10.894 9.608 1.00 44.44 136 VAL A O 1
ATOM 1015 N N . THR A 1 137 ? -23.578 -8.915 9.716 1.00 50.75 137 THR A N 1
ATOM 1016 C CA . THR A 1 137 ? -24.175 -8.470 10.965 1.00 50.75 137 THR A CA 1
ATOM 1017 C C . THR A 1 137 ? -25.540 -7.924 10.597 1.00 50.75 137 THR A C 1
ATOM 1019 O O . THR A 1 137 ? -25.770 -6.722 10.517 1.00 50.75 137 THR A O 1
ATOM 1022 N N . ARG A 1 138 ? -26.483 -8.838 10.369 1.00 41.09 138 ARG A N 1
ATOM 1023 C CA . ARG A 1 138 ? -27.887 -8.516 10.553 1.00 41.09 138 ARG A CA 1
ATOM 1024 C C . ARG A 1 138 ? -28.131 -8.548 12.055 1.00 41.09 138 ARG A C 1
ATOM 1026 O O . ARG A 1 138 ? -28.594 -9.538 12.610 1.00 41.09 138 ARG A O 1
ATOM 1033 N N . ALA A 1 139 ? -27.703 -7.471 12.707 1.00 56.38 139 ALA A N 1
ATOM 1034 C CA . ALA A 1 139 ? -28.328 -7.071 13.946 1.00 56.38 139 ALA A CA 1
ATOM 1035 C C . ALA A 1 139 ? -29.789 -6.717 13.626 1.00 56.38 139 ALA A C 1
ATOM 1037 O O . ALA A 1 139 ? -30.068 -6.085 12.606 1.00 56.38 139 ALA A O 1
ATOM 1038 N N . ASP A 1 140 ? -30.663 -7.134 14.533 1.00 53.78 140 ASP A N 1
ATOM 1039 C CA . ASP A 1 140 ? -32.066 -6.754 14.671 1.00 53.78 140 ASP A CA 1
ATOM 1040 C C . ASP A 1 140 ? -33.104 -7.504 13.816 1.00 53.78 140 ASP A C 1
ATOM 1042 O O . ASP A 1 140 ? -33.283 -7.268 12.618 1.00 53.78 140 ASP A O 1
ATOM 1046 N N . LEU A 1 141 ? -33.818 -8.416 14.484 1.00 50.38 141 LEU A N 1
ATOM 1047 C CA . LEU A 1 141 ? -35.282 -8.404 14.528 1.00 50.38 141 LEU A CA 1
ATOM 1048 C C . LEU A 1 141 ? -35.769 -9.306 15.677 1.00 50.38 141 LEU A C 1
ATOM 1050 O O . LEU A 1 141 ? -35.775 -10.527 15.534 1.00 50.38 141 LEU A O 1
ATOM 1054 N N . THR A 1 142 ? -36.214 -8.633 16.749 1.00 53.84 142 THR A N 1
ATOM 1055 C CA . THR A 1 142 ? -37.176 -9.043 17.808 1.00 53.84 142 THR A CA 1
ATOM 1056 C C . THR A 1 142 ? -36.877 -10.253 18.684 1.00 53.84 142 THR A C 1
ATOM 1058 O O . THR A 1 142 ? -36.893 -11.393 18.176 1.00 53.84 142 THR A O 1
#

pLDDT: mean 70.04, std 19.82, range [30.08, 92.12]

Solvent-accessible surface area (backbone atoms only — not comparable to full-atom values): 8916 Å² total; per-residue (Å²): 138,81,88,80,91,83,88,82,89,82,81,86,84,78,88,84,79,87,80,87,81,89,65,88,69,69,82,63,78,40,55,76,55,55,71,46,36,57,83,40,70,32,40,43,92,90,76,63,35,44,33,31,36,23,58,40,96,90,54,64,34,27,37,38,13,80,79,52,50,69,46,76,86,46,80,47,65,67,81,81,52,54,72,69,57,53,48,54,50,31,52,52,51,46,52,51,24,64,75,61,57,47,44,72,62,72,99,71,31,34,49,45,26,39,46,56,91,64,31,31,40,30,62,89,63,51,32,19,57,64,78,69,71,76,80,77,76,76,74,85,82,135

Nearest PDB structures (foldseek):
  7y6t-assembly1_A  TM=4.116E-01  e=4.971E+00  Porcine epidemic diarrhea virus
  7y6v-assembly1_A  TM=4.091E-01  e=6.028E+00  Porcine epidemic diarrhea virus

Mean predicted aligned error: 14.35 Å